Protein AF-A0A9D3ZJA4-F1 (afdb_monomer)

Solvent-accessible surface area (backbone atoms only — not comparable to full-atom values): 4522 Å² total; per-residue (Å²): 133,82,66,68,60,55,67,64,63,59,52,50,52,52,52,52,54,48,55,34,44,77,71,71,44,80,78,56,68,68,58,55,51,50,54,53,55,70,58,48,37,79,91,43,50,71,56,45,53,51,56,75,70,51,66,94,85,57,56,93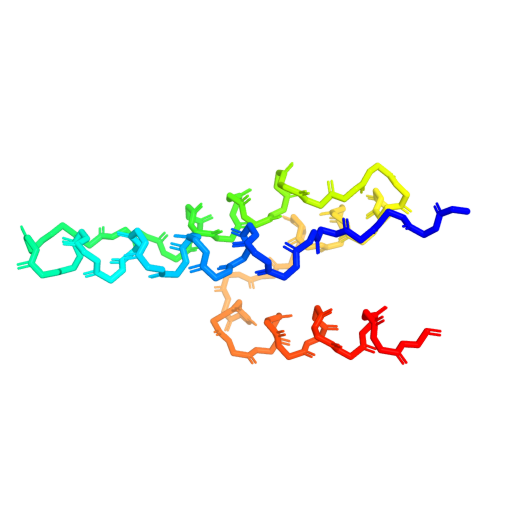,67,55,44,64,53,50,57,55,54,69,68,79,106

Foldseek 3Di:
DQPQLPVVQVVVLVVVCVVCVVVVNHDDLVVSLVSVLVSHDPVCVVVSVVSVPDDPPPRDPVVVVVSVVVNVD

Mean predicted aligned error: 9.45 Å

Sequence (73 aa):
MLGSIPIMDQVELQVLVSRLRDLKVVIQELLQVGAIISKLPSSWNNYRKKLLHMEKGLYCGKMLRHLHIEEET

Radius of gyration: 12.67 Å; Cα contacts (8 Å, |Δi|>4): 30; chains: 1; bounding box: 34×20×30 Å

Nearest PDB structures (foldseek):
  7nli-assembly1_B  TM=7.627E-01  e=3.209E+00  Saccharomyces cerevisiae
  7nlg-assembly2_C-2  TM=5.463E-01  e=2.075E+00  Saccharomyces cerevisiae

Secondary structure (DSSP, 8-state):
---PPPHHHHHHHHHHHHHHHHTT----HHHHHHHHHHHS-GGGHHHHHHHHTS-TTSIIIIIHHHHHHHH--

Structure (mmCIF, N/CA/C/O backbone):
data_AF-A0A9D3ZJA4-F1
#
_entry.id   AF-A0A9D3ZJA4-F1
#
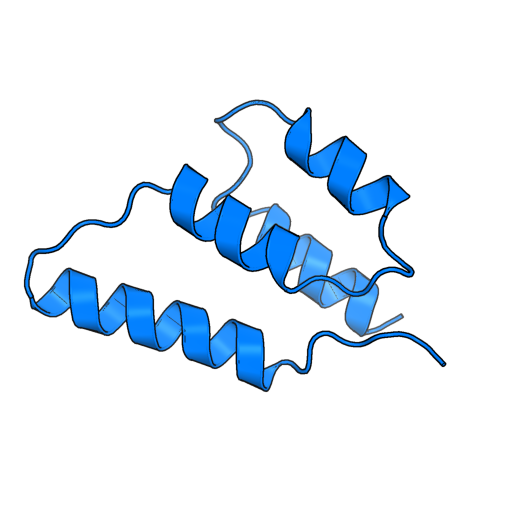loop_
_atom_site.group_PDB
_atom_site.id
_atom_site.type_symbol
_atom_site.label_atom_id
_atom_site.label_alt_id
_atom_site.label_comp_id
_atom_site.label_asym_id
_atom_site.label_entity_id
_atom_site.label_seq_id
_atom_site.pdbx_PDB_ins_code
_atom_site.Cartn_x
_atom_site.Cartn_y
_atom_site.Cartn_z
_atom_site.occupancy
_atom_site.B_iso_or_equiv
_atom_site.auth_seq_id
_atom_site.auth_comp_id
_atom_site.auth_asym_id
_atom_site.auth_atom_id
_atom_site.pdbx_PDB_model_num
ATOM 1 N N . MET A 1 1 ? 10.781 -8.546 -20.342 1.00 37.59 1 MET A N 1
ATOM 2 C CA . MET A 1 1 ? 9.343 -8.538 -20.009 1.00 37.59 1 MET A CA 1
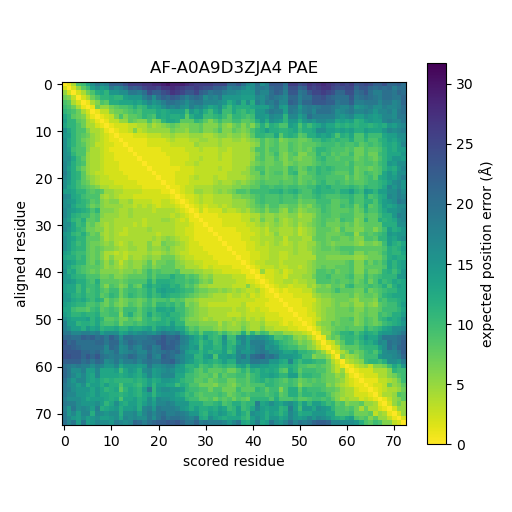ATOM 3 C C . MET A 1 1 ? 9.230 -7.941 -18.621 1.00 37.59 1 MET A C 1
ATOM 5 O O . MET A 1 1 ? 9.452 -8.642 -17.639 1.00 37.59 1 MET A O 1
ATOM 9 N N . LEU A 1 2 ? 9.072 -6.617 -18.565 1.00 42.50 2 LEU A N 1
ATOM 10 C CA . LEU A 1 2 ? 8.899 -5.871 -17.325 1.00 42.50 2 LEU A CA 1
ATOM 11 C C . LEU A 1 2 ? 7.598 -6.390 -16.708 1.00 42.50 2 LEU A C 1
ATOM 13 O O . LEU A 1 2 ? 6.546 -6.306 -17.332 1.00 42.50 2 LEU A O 1
ATOM 17 N N . GLY A 1 3 ? 7.685 -7.064 -15.563 1.00 44.19 3 GLY A N 1
ATOM 18 C CA . GLY A 1 3 ? 6.492 -7.388 -14.801 1.00 44.19 3 GLY A CA 1
ATOM 19 C C . GLY A 1 3 ? 5.882 -6.064 -14.376 1.00 44.19 3 GLY A C 1
ATOM 20 O O . GLY A 1 3 ? 6.405 -5.411 -13.485 1.00 44.19 3 GLY A O 1
ATOM 21 N N . SER A 1 4 ? 4.843 -5.625 -15.060 1.00 53.84 4 SER A N 1
ATOM 22 C CA . SER A 1 4 ? 3.992 -4.549 -14.582 1.00 53.84 4 SER A CA 1
ATOM 23 C C . SER A 1 4 ? 3.030 -5.207 -13.597 1.00 53.84 4 SER A C 1
ATOM 25 O O . SER A 1 4 ? 2.402 -6.209 -13.951 1.00 53.84 4 SER A O 1
ATOM 27 N N . ILE A 1 5 ? 2.899 -4.701 -12.363 1.00 55.75 5 ILE A N 1
ATOM 28 C CA . ILE A 1 5 ? 1.599 -4.885 -11.707 1.00 55.75 5 ILE A CA 1
ATOM 29 C C . ILE A 1 5 ? 0.661 -4.085 -12.605 1.00 55.75 5 ILE A C 1
ATOM 31 O O . ILE A 1 5 ? 0.892 -2.886 -12.733 1.00 55.75 5 ILE A O 1
ATOM 35 N N . PRO A 1 6 ? -0.327 -4.686 -13.281 1.00 60.22 6 PRO A N 1
ATOM 36 C CA . PRO A 1 6 ? -1.233 -3.883 -14.081 1.00 60.22 6 PRO A CA 1
ATOM 37 C C . PRO A 1 6 ? -1.864 -2.843 -13.151 1.00 60.22 6 PRO A C 1
ATOM 39 O O . PRO A 1 6 ? -2.377 -3.211 -12.097 1.00 60.22 6 PRO A O 1
ATOM 42 N N . ILE A 1 7 ? -1.830 -1.560 -13.525 1.00 56.88 7 ILE A N 1
ATOM 43 C CA . ILE A 1 7 ? -2.443 -0.428 -12.794 1.00 56.88 7 ILE A CA 1
ATOM 44 C C . ILE A 1 7 ? -3.834 -0.792 -12.245 1.00 56.88 7 ILE A C 1
ATOM 46 O O . ILE A 1 7 ? -4.225 -0.369 -11.158 1.00 56.88 7 ILE A O 1
ATOM 50 N N . MET A 1 8 ? -4.548 -1.647 -12.979 1.00 56.78 8 MET A N 1
ATOM 51 C CA . MET A 1 8 ? -5.813 -2.270 -12.608 1.00 56.78 8 MET A CA 1
ATOM 52 C C . MET A 1 8 ? -5.809 -2.923 -11.212 1.00 56.78 8 MET A C 1
ATOM 54 O O . MET A 1 8 ? -6.697 -2.620 -10.423 1.00 56.78 8 MET A O 1
ATOM 58 N N . ASP A 1 9 ? -4.795 -3.720 -10.859 1.00 65.62 9 ASP A N 1
ATO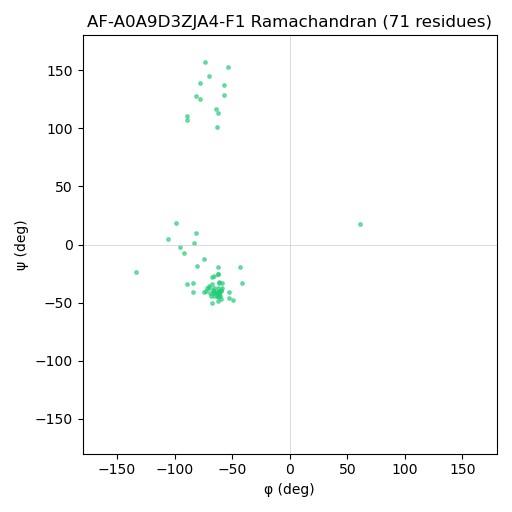M 59 C CA . ASP A 1 9 ? -4.677 -4.401 -9.557 1.00 65.62 9 ASP A CA 1
ATOM 60 C C . ASP A 1 9 ? -4.452 -3.400 -8.405 1.00 65.62 9 ASP A C 1
ATOM 62 O O . ASP A 1 9 ? -4.938 -3.594 -7.287 1.00 65.62 9 ASP A O 1
ATOM 66 N N . GLN A 1 10 ? -3.730 -2.302 -8.662 1.00 65.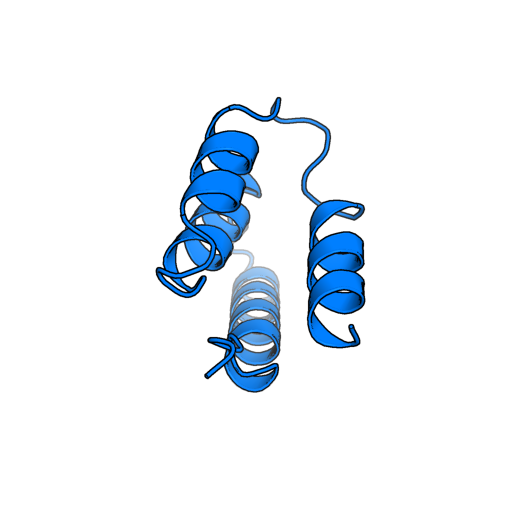31 10 GLN A N 1
ATOM 67 C CA . GLN A 1 10 ? -3.499 -1.252 -7.664 1.00 65.31 10 GLN A CA 1
ATOM 68 C C . GLN A 1 10 ? -4.751 -0.389 -7.451 1.00 65.31 10 GLN A C 1
ATOM 70 O O . GLN A 1 10 ? -5.085 -0.050 -6.311 1.00 65.31 10 GLN A O 1
ATOM 75 N N . VAL A 1 11 ? -5.457 -0.051 -8.533 1.00 68.94 11 VAL A N 1
ATOM 76 C CA . VAL A 1 11 ? -6.744 0.657 -8.479 1.00 68.94 11 VAL A CA 1
ATOM 77 C C . VAL A 1 11 ? -7.788 -0.200 -7.760 1.00 68.94 11 VAL A C 1
ATOM 79 O O . VAL A 1 11 ? -8.505 0.309 -6.899 1.00 68.94 11 VAL A O 1
ATOM 82 N N . GLU A 1 12 ? -7.827 -1.503 -8.031 1.00 77.50 12 GLU A N 1
ATOM 83 C CA . GLU A 1 12 ? -8.751 -2.440 -7.391 1.00 77.50 12 GLU A CA 1
ATOM 84 C C . GLU A 1 12 ? -8.534 -2.523 -5.870 1.00 77.50 12 GLU A C 1
ATOM 86 O O . GLU A 1 12 ? -9.497 -2.445 -5.101 1.00 77.50 12 GLU A O 1
ATOM 91 N N . LEU A 1 13 ? -7.276 -2.575 -5.414 1.00 78.38 13 LEU A N 1
ATOM 92 C CA . LEU A 1 13 ? -6.937 -2.529 -3.986 1.00 78.38 13 LEU A CA 1
ATOM 93 C C . LEU A 1 13 ? -7.410 -1.234 -3.311 1.00 78.38 13 LEU A C 1
ATOM 95 O O . LEU A 1 13 ? -7.980 -1.284 -2.220 1.00 78.38 13 LEU A O 1
ATOM 99 N N . GLN A 1 14 ? -7.212 -0.079 -3.952 1.00 76.00 14 GLN A N 1
ATOM 100 C CA . GLN A 1 14 ? -7.659 1.211 -3.411 1.00 76.00 14 GLN A CA 1
ATOM 101 C C . GLN A 1 14 ? -9.187 1.301 -3.334 1.00 76.00 14 GLN A C 1
ATOM 103 O O . GLN A 1 14 ? -9.733 1.766 -2.329 1.00 76.00 14 GLN A O 1
ATOM 108 N N . VAL A 1 15 ? -9.891 0.792 -4.348 1.00 83.94 15 VAL A N 1
ATOM 109 C CA . VAL A 1 15 ? -11.357 0.697 -4.342 1.00 83.94 15 VAL A CA 1
ATOM 110 C C . VAL A 1 15 ? -11.835 -0.204 -3.201 1.00 83.94 15 VAL A C 1
ATOM 112 O O . VAL A 1 15 ? -12.759 0.169 -2.477 1.00 83.94 15 VAL A O 1
ATOM 115 N N . LEU A 1 16 ? -11.194 -1.356 -2.980 1.00 84.38 16 LEU A N 1
ATOM 116 C CA . LEU A 1 16 ? -11.542 -2.265 -1.884 1.00 84.38 16 LEU A CA 1
ATOM 117 C C . LEU A 1 16 ? -11.342 -1.604 -0.510 1.00 84.38 16 LEU A C 1
ATOM 119 O O . LEU A 1 16 ? -12.227 -1.671 0.344 1.00 84.38 16 LEU A O 1
ATOM 123 N N . VAL A 1 17 ? -10.213 -0.916 -0.311 1.00 83.81 17 VAL A N 1
ATOM 124 C CA . VAL A 1 17 ? -9.920 -0.168 0.923 1.00 83.81 17 VAL A CA 1
ATOM 125 C C . VAL A 1 17 ? -10.950 0.939 1.148 1.00 83.81 17 VAL A C 1
ATOM 127 O O . VAL A 1 17 ? -11.402 1.126 2.279 1.00 83.81 17 VAL A O 1
ATOM 130 N N . SER A 1 18 ? -11.356 1.646 0.089 1.00 84.69 18 SER A N 1
ATOM 131 C CA . SER A 1 18 ? -12.395 2.677 0.171 1.00 84.69 18 SER A CA 1
ATOM 132 C C . SER A 1 18 ? -13.738 2.089 0.602 1.00 84.69 18 SER A C 1
ATOM 134 O O . SER A 1 18 ? -14.334 2.567 1.562 1.00 84.69 18 SER A O 1
ATOM 136 N N . ARG A 1 19 ? -14.180 0.997 -0.030 1.00 88.69 19 ARG A N 1
ATOM 137 C CA . ARG A 1 19 ? -15.458 0.343 0.301 1.00 88.69 19 ARG A CA 1
ATOM 138 C C . ARG A 1 19 ? -15.482 -0.189 1.732 1.00 88.69 19 ARG A C 1
ATOM 140 O O . ARG A 1 19 ? -16.503 -0.106 2.405 1.00 88.69 19 ARG A O 1
ATOM 147 N N . LEU A 1 20 ? -14.362 -0.720 2.221 1.00 88.25 20 LEU A N 1
ATOM 148 C CA . LEU A 1 20 ? -14.244 -1.166 3.611 1.00 88.25 20 LEU A CA 1
ATOM 149 C C . LEU A 1 20 ? -14.310 0.009 4.590 1.00 88.25 20 LEU A C 1
ATOM 151 O O . LEU A 1 20 ? -14.978 -0.090 5.619 1.00 88.25 20 LEU A O 1
ATOM 155 N N . ARG A 1 21 ? -13.695 1.144 4.242 1.00 86.75 21 ARG A N 1
ATOM 156 C CA . ARG A 1 21 ? -13.787 2.377 5.030 1.00 86.75 21 ARG A CA 1
ATOM 157 C C . ARG A 1 21 ? -15.226 2.885 5.125 1.00 86.75 21 ARG A C 1
ATOM 159 O O . ARG A 1 21 ? -15.636 3.275 6.217 1.00 86.75 21 ARG A O 1
ATOM 166 N N . ASP A 1 22 ? -15.993 2.823 4.038 1.00 91.75 22 ASP A N 1
ATOM 167 C CA . ASP A 1 22 ? -17.418 3.191 4.027 1.00 91.75 22 ASP A CA 1
ATOM 168 C C . ASP A 1 22 ? -18.243 2.301 4.972 1.00 91.75 22 ASP A C 1
ATOM 170 O O . ASP A 1 22 ? -19.175 2.760 5.632 1.00 91.75 22 ASP A O 1
ATOM 174 N N . LEU A 1 23 ? -17.833 1.038 5.127 1.00 93.56 23 LEU A N 1
ATOM 175 C CA . LEU A 1 23 ? -18.384 0.085 6.096 1.00 93.56 23 LEU A CA 1
ATOM 176 C C . LEU A 1 23 ? -17.811 0.249 7.518 1.00 93.56 23 LEU A C 1
ATOM 178 O O . LEU A 1 23 ? -18.048 -0.598 8.379 1.00 93.56 23 LEU A O 1
ATOM 182 N N . LYS A 1 24 ? -17.062 1.327 7.786 1.00 90.69 24 LYS A N 1
ATOM 183 C CA . LYS A 1 24 ? -16.347 1.599 9.049 1.00 90.69 24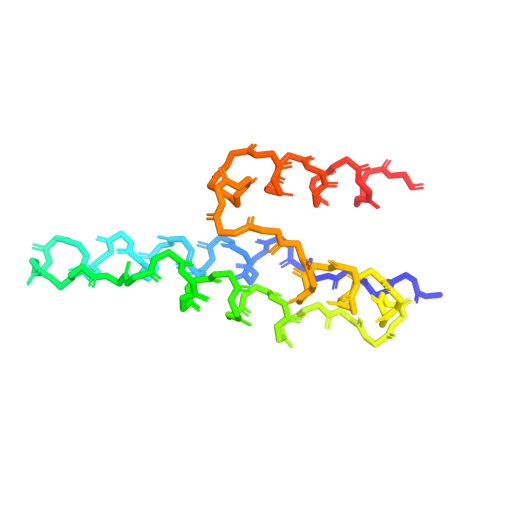 LYS A CA 1
ATOM 184 C C . LYS A 1 24 ? -15.285 0.553 9.414 1.00 90.69 24 LYS A C 1
ATOM 186 O O . LYS A 1 24 ? -14.823 0.514 10.555 1.00 90.69 24 LYS A O 1
ATOM 191 N N . VAL A 1 25 ? -14.851 -0.260 8.453 1.00 87.88 25 VAL A N 1
ATOM 192 C CA . VAL A 1 25 ? -13.731 -1.191 8.604 1.00 87.88 25 VAL A CA 1
ATOM 193 C C . VAL A 1 25 ? -12.448 -0.467 8.213 1.00 87.88 25 VAL A C 1
ATOM 195 O O . VAL A 1 25 ? -12.181 -0.203 7.041 1.00 87.88 25 VAL A O 1
ATOM 198 N N . VAL A 1 26 ? -11.629 -0.134 9.209 1.00 83.56 26 VAL A N 1
ATOM 199 C CA . VAL A 1 26 ? -10.335 0.515 8.981 1.00 83.56 26 VAL A CA 1
ATOM 200 C C . VAL A 1 26 ? -9.266 -0.551 8.786 1.00 83.56 26 VAL A C 1
ATOM 202 O O . VAL A 1 26 ? -8.884 -1.249 9.724 1.00 83.56 26 VAL A O 1
ATOM 205 N N . ILE A 1 27 ? -8.753 -0.660 7.563 1.00 81.81 27 ILE A N 1
ATOM 206 C CA . ILE A 1 27 ? -7.589 -1.497 7.284 1.00 81.81 27 ILE A CA 1
ATOM 207 C C . ILE A 1 27 ? -6.322 -0.769 7.736 1.00 81.81 27 ILE A C 1
ATOM 209 O O . ILE A 1 27 ? -6.045 0.346 7.288 1.00 81.81 27 ILE A O 1
ATOM 213 N N . GLN A 1 28 ? -5.525 -1.428 8.582 1.00 81.62 28 GLN A N 1
ATOM 214 C CA . GLN A 1 28 ? -4.216 -0.923 8.993 1.00 81.62 28 GLN A CA 1
ATOM 215 C C . GLN A 1 28 ? -3.314 -0.684 7.778 1.00 81.62 28 GLN A C 1
ATOM 217 O O . GLN A 1 28 ? -3.216 -1.523 6.887 1.00 81.62 28 GLN A O 1
ATOM 222 N N . GLU A 1 29 ? -2.604 0.439 7.774 1.00 73.94 29 GLU A N 1
ATOM 223 C CA . GLU A 1 29 ? -1.711 0.854 6.685 1.00 73.94 29 GLU A CA 1
ATOM 224 C C . GLU A 1 29 ? -0.692 -0.234 6.304 1.00 73.94 29 GLU A C 1
ATOM 226 O O . GLU A 1 29 ? -0.501 -0.527 5.128 1.00 73.94 29 GLU A O 1
ATOM 231 N N . LEU A 1 30 ? -0.123 -0.923 7.297 1.00 74.00 30 LEU A N 1
ATOM 232 C CA . LEU A 1 30 ? 0.821 -2.026 7.084 1.00 74.00 30 LEU A CA 1
ATOM 233 C C . LEU A 1 30 ? 0.219 -3.204 6.316 1.00 74.00 30 LEU A C 1
ATOM 235 O O . LEU A 1 30 ? 0.921 -3.855 5.545 1.00 74.00 30 LEU A O 1
ATOM 239 N N . LEU A 1 31 ? -1.075 -3.470 6.503 1.00 79.38 31 LEU A N 1
ATOM 240 C CA . LEU A 1 31 ? -1.770 -4.528 5.780 1.00 79.38 31 LEU A CA 1
ATOM 241 C C . LEU A 1 31 ? -1.968 -4.139 4.308 1.00 79.38 31 LEU A C 1
ATOM 243 O O . LEU A 1 31 ? -1.789 -4.976 3.426 1.00 79.38 31 LEU A O 1
ATOM 247 N N . GLN A 1 32 ? -2.252 -2.863 4.031 1.00 76.12 32 GLN A N 1
ATOM 248 C CA . GLN A 1 32 ? -2.359 -2.346 2.659 1.00 76.12 32 GLN A CA 1
ATOM 249 C C . GLN A 1 32 ? -1.005 -2.400 1.948 1.00 76.12 32 GLN A C 1
ATOM 251 O O . GLN A 1 32 ? -0.907 -2.874 0.819 1.00 76.12 32 GLN A O 1
ATOM 256 N N . VAL A 1 33 ? 0.059 -1.988 2.637 1.00 74.44 33 VAL A N 1
ATOM 257 C CA . VAL A 1 33 ? 1.438 -2.073 2.139 1.00 74.44 33 VAL A CA 1
ATOM 258 C C . VAL A 1 33 ? 1.827 -3.518 1.848 1.00 74.44 33 VAL A C 1
ATOM 260 O O . VAL A 1 33 ? 2.349 -3.804 0.773 1.00 74.44 33 VAL A O 1
ATOM 263 N N . GLY A 1 34 ? 1.540 -4.442 2.768 1.00 78.44 34 GLY A N 1
ATOM 264 C CA . GLY A 1 34 ? 1.803 -5.866 2.571 1.00 78.44 34 GLY A CA 1
ATOM 265 C C . GLY A 1 34 ? 1.070 -6.435 1.353 1.00 78.44 34 GLY A C 1
ATOM 266 O O . GLY A 1 34 ? 1.666 -7.190 0.584 1.00 78.44 34 GLY A O 1
ATOM 267 N N . ALA A 1 35 ? -0.182 -6.023 1.132 1.00 80.12 35 ALA A N 1
ATOM 268 C CA . ALA A 1 35 ? -0.962 -6.411 -0.043 1.00 80.12 35 ALA A CA 1
ATOM 269 C C . ALA A 1 35 ? -0.379 -5.853 -1.355 1.00 80.12 35 ALA A C 1
ATOM 271 O O . ALA A 1 35 ? -0.346 -6.556 -2.360 1.00 80.12 35 ALA A O 1
ATOM 272 N N . ILE A 1 36 ? 0.145 -4.625 -1.352 1.00 77.00 36 ILE A N 1
ATOM 273 C CA . ILE A 1 36 ? 0.822 -4.050 -2.526 1.00 77.00 36 ILE A CA 1
ATOM 274 C C . ILE A 1 36 ? 2.147 -4.786 -2.800 1.00 77.00 36 ILE A C 1
ATOM 276 O O . ILE A 1 36 ? 2.428 -5.173 -3.934 1.00 77.00 36 ILE A O 1
ATOM 280 N N . ILE A 1 37 ? 2.948 -5.057 -1.762 1.00 77.56 37 ILE A N 1
ATOM 281 C CA . ILE A 1 37 ? 4.224 -5.781 -1.895 1.00 77.56 37 ILE A CA 1
ATOM 282 C C . ILE A 1 37 ? 4.002 -7.204 -2.423 1.00 77.56 37 ILE A C 1
ATOM 284 O O . ILE A 1 37 ? 4.777 -7.677 -3.263 1.00 77.56 37 ILE A O 1
ATOM 288 N N . SER A 1 38 ? 2.958 -7.898 -1.963 1.00 79.56 38 SER A N 1
ATOM 289 C CA . SER A 1 38 ? 2.643 -9.260 -2.416 1.00 79.56 38 SER A CA 1
ATOM 290 C C . SER A 1 38 ? 2.202 -9.306 -3.880 1.00 79.56 38 SER A C 1
ATOM 292 O O . SER A 1 38 ? 2.481 -10.290 -4.564 1.00 79.56 38 SER A O 1
ATOM 294 N N . LYS A 1 39 ? 1.614 -8.221 -4.388 1.00 77.56 39 LYS A N 1
ATOM 295 C CA . LYS A 1 39 ? 1.214 -8.076 -5.791 1.00 77.56 39 LYS A CA 1
AT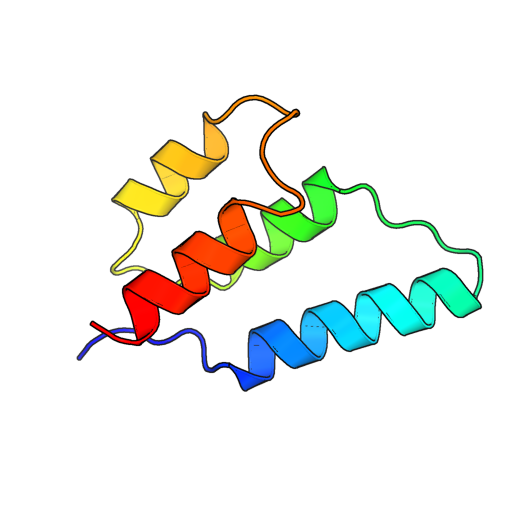OM 296 C C . LYS A 1 39 ? 2.353 -7.697 -6.736 1.00 77.56 39 LYS A C 1
ATOM 298 O O . LYS A 1 39 ? 2.223 -7.954 -7.926 1.00 77.56 39 LYS A O 1
ATOM 303 N N . LEU A 1 40 ? 3.477 -7.168 -6.231 1.00 76.19 40 LEU A N 1
ATOM 304 C CA . LEU A 1 40 ? 4.649 -6.855 -7.064 1.00 76.19 40 LEU A CA 1
ATOM 305 C C . LEU A 1 40 ? 5.128 -8.060 -7.901 1.00 76.19 40 LEU A C 1
ATOM 307 O O . LEU A 1 40 ? 4.965 -9.221 -7.524 1.00 76.19 40 LEU A O 1
ATOM 311 N N . PRO A 1 41 ? 5.765 -7.832 -9.048 1.00 75.75 41 PRO A N 1
ATOM 312 C CA . PRO A 1 41 ? 6.329 -8.916 -9.828 1.00 75.75 41 PRO A CA 1
ATOM 313 C C . PRO A 1 41 ? 7.592 -9.457 -9.156 1.00 75.75 41 PRO A C 1
ATOM 315 O O . PRO A 1 41 ? 8.281 -8.775 -8.391 1.00 75.75 41 PRO A O 1
ATOM 318 N N . SER A 1 42 ? 7.942 -10.704 -9.469 1.00 74.88 42 SER A N 1
ATOM 319 C CA . SER A 1 42 ? 9.166 -11.337 -8.964 1.00 74.88 42 SER A CA 1
ATOM 320 C C . SER A 1 42 ? 10.443 -10.617 -9.415 1.00 74.88 42 SER A C 1
ATOM 322 O O . SER A 1 42 ? 11.436 -10.651 -8.691 1.00 74.88 42 SER A O 1
ATOM 324 N N . SER A 1 43 ? 10.421 -9.896 -10.541 1.00 75.19 43 SER A N 1
ATOM 325 C CA . SER A 1 43 ? 11.539 -9.059 -11.002 1.00 75.19 43 SER A CA 1
ATOM 326 C C . SER A 1 43 ? 11.888 -7.918 -10.034 1.00 75.19 43 SER A C 1
ATOM 328 O O . SER A 1 43 ? 13.013 -7.431 -10.054 1.00 75.19 43 SER A O 1
ATOM 330 N N . TRP A 1 44 ? 10.978 -7.544 -9.127 1.00 75.06 44 TRP A N 1
ATOM 331 C CA . TRP A 1 44 ? 11.170 -6.474 -8.141 1.00 75.06 44 TRP A CA 1
ATOM 332 C C . TRP A 1 44 ? 11.580 -7.005 -6.758 1.00 75.06 44 TRP A C 1
ATOM 334 O O . TRP A 1 44 ? 11.460 -6.309 -5.751 1.00 75.06 44 TRP A O 1
ATOM 344 N N . ASN A 1 45 ? 12.080 -8.243 -6.662 1.00 77.44 45 ASN A N 1
ATOM 345 C CA . ASN A 1 45 ? 12.350 -8.896 -5.374 1.00 77.44 45 ASN A CA 1
ATOM 346 C C . ASN A 1 45 ? 13.337 -8.125 -4.477 1.00 77.44 45 ASN A C 1
ATOM 348 O O . ASN A 1 45 ? 13.210 -8.126 -3.253 1.00 77.44 45 ASN A O 1
ATOM 352 N N . ASN A 1 46 ? 14.311 -7.434 -5.075 1.00 78.50 46 ASN A N 1
ATOM 353 C CA . ASN A 1 46 ? 15.251 -6.610 -4.316 1.00 78.50 46 ASN A CA 1
ATOM 354 C C . ASN A 1 46 ? 14.562 -5.364 -3.724 1.00 78.50 46 ASN A C 1
ATOM 356 O O . ASN A 1 46 ? 14.824 -4.986 -2.583 1.00 78.50 46 ASN A O 1
ATOM 360 N N . TYR A 1 47 ? 13.624 -4.768 -4.468 1.00 74.25 47 TYR A N 1
ATOM 361 C CA . TYR A 1 47 ? 12.797 -3.655 -4.002 1.00 74.25 47 TYR A CA 1
ATOM 362 C C . TYR A 1 47 ? 11.804 -4.108 -2.923 1.00 74.25 47 TYR A C 1
ATOM 364 O O . TYR A 1 47 ? 11.705 -3.465 -1.883 1.00 74.25 47 TYR A O 1
ATOM 372 N N . ARG A 1 48 ? 11.171 -5.280 -3.085 1.00 76.38 48 ARG A N 1
ATOM 373 C CA . ARG A 1 48 ? 10.319 -5.909 -2.054 1.00 76.38 48 ARG A CA 1
ATOM 374 C C . ARG A 1 48 ? 11.035 -6.050 -0.713 1.00 76.38 48 ARG A C 1
ATOM 376 O O . ARG A 1 48 ? 10.472 -5.698 0.317 1.00 76.38 48 ARG A O 1
ATOM 383 N N . LYS A 1 49 ? 12.286 -6.525 -0.719 1.00 79.06 49 LYS A N 1
ATOM 384 C CA . LYS A 1 49 ? 13.108 -6.642 0.498 1.00 79.06 49 LYS A CA 1
ATOM 385 C C . LYS A 1 49 ? 13.4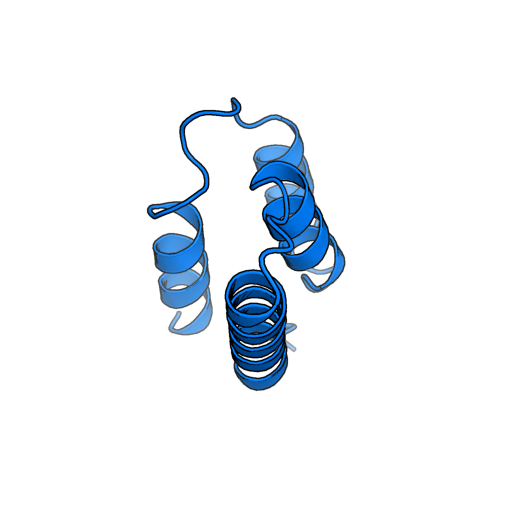06 -5.283 1.130 1.00 79.06 49 LYS A C 1
ATOM 387 O O . LYS A 1 49 ? 13.316 -5.155 2.345 1.00 79.06 49 LYS A O 1
ATOM 392 N N . LYS A 1 50 ? 13.719 -4.265 0.320 1.00 77.19 50 LYS A N 1
ATOM 393 C CA . LYS A 1 50 ? 13.915 -2.891 0.814 1.00 77.19 50 LYS A CA 1
ATOM 394 C C . LYS A 1 50 ? 12.644 -2.332 1.446 1.00 77.19 50 LYS A C 1
ATOM 396 O O . LYS A 1 50 ? 12.729 -1.755 2.522 1.00 77.19 50 LYS A O 1
ATOM 401 N N . LEU A 1 51 ? 11.489 -2.551 0.818 1.00 73.25 51 LEU A N 1
ATOM 402 C CA . LEU A 1 51 ? 10.197 -2.134 1.353 1.00 73.25 51 LEU A CA 1
ATOM 403 C C . LEU A 1 51 ? 9.879 -2.841 2.671 1.00 73.25 51 LEU A C 1
ATOM 405 O O . LEU A 1 51 ? 9.501 -2.172 3.613 1.00 73.25 51 LEU A O 1
ATOM 409 N N . LEU A 1 52 ? 10.100 -4.152 2.791 1.00 72.50 52 LEU A N 1
ATOM 410 C CA . LEU A 1 52 ? 9.857 -4.888 4.043 1.00 72.50 52 LEU A CA 1
ATOM 411 C C . LEU A 1 52 ? 10.732 -4.421 5.220 1.00 72.50 52 LEU A C 1
ATOM 413 O O . LEU A 1 52 ? 10.346 -4.593 6.374 1.00 72.50 52 LEU A O 1
ATOM 417 N N . HIS A 1 53 ? 11.899 -3.840 4.937 1.00 72.25 53 HIS A N 1
ATOM 418 C CA . HIS A 1 53 ? 12.805 -3.276 5.942 1.00 72.25 53 HIS A CA 1
ATOM 419 C C . HIS A 1 53 ? 12.629 -1.767 6.155 1.00 72.25 53 HIS A C 1
ATOM 421 O O . HIS A 1 53 ? 13.316 -1.187 6.994 1.00 72.25 53 HIS A O 1
ATOM 427 N N . MET A 1 54 ? 11.732 -1.119 5.411 1.00 67.31 54 MET A N 1
ATOM 428 C CA . MET A 1 54 ? 11.506 0.317 5.509 1.00 67.31 54 MET A CA 1
ATOM 429 C C . MET A 1 54 ? 10.645 0.635 6.744 1.00 67.31 54 MET A C 1
ATOM 431 O O . MET A 1 54 ? 9.708 -0.085 7.088 1.00 67.31 54 MET A O 1
ATOM 435 N N . GLU A 1 55 ? 10.976 1.698 7.468 1.00 56.31 55 GLU A N 1
ATOM 436 C CA . GLU A 1 55 ? 10.332 2.017 8.746 1.00 56.31 55 GLU A CA 1
ATOM 437 C C . GLU A 1 55 ? 8.868 2.473 8.569 1.00 56.31 55 GLU A C 1
ATOM 439 O O . GLU A 1 55 ? 8.540 3.162 7.600 1.00 56.31 55 GLU A O 1
ATOM 444 N N . LYS A 1 56 ? 7.992 2.114 9.528 1.00 56.56 56 LYS A N 1
ATOM 445 C CA . LYS A 1 56 ? 6.516 2.305 9.554 1.00 56.56 56 LYS A CA 1
ATOM 446 C C . LYS A 1 56 ? 5.980 3.673 9.085 1.00 56.56 56 LYS A C 1
ATOM 448 O O . LYS A 1 56 ? 4.801 3.757 8.771 1.00 56.56 56 LYS A O 1
ATOM 453 N N . GLY A 1 57 ? 6.790 4.730 9.059 1.00 53.47 57 GLY A N 1
ATOM 454 C CA . GLY A 1 57 ? 6.344 6.109 8.834 1.00 53.47 57 GLY A CA 1
ATOM 455 C C . GLY A 1 57 ? 6.340 6.614 7.386 1.00 53.47 57 GLY A C 1
ATOM 456 O O . GLY A 1 57 ? 5.869 7.726 7.157 1.00 53.47 57 GLY A O 1
ATOM 457 N N . LEU A 1 58 ? 6.866 5.868 6.403 1.00 56.03 58 LEU A N 1
ATOM 458 C CA . LEU A 1 58 ? 7.064 6.398 5.036 1.00 56.03 58 LEU A CA 1
ATOM 459 C C . LEU A 1 58 ? 6.074 5.895 3.967 1.00 56.03 58 LEU A C 1
ATOM 461 O O . LEU A 1 58 ? 6.223 6.224 2.785 1.00 56.03 58 LEU A O 1
ATOM 465 N N . TYR A 1 59 ? 5.075 5.105 4.355 1.00 62.03 59 TYR A N 1
ATOM 466 C CA . TYR A 1 59 ? 4.348 4.238 3.429 1.00 62.03 59 TYR A CA 1
ATOM 467 C C . TYR A 1 59 ? 3.197 4.906 2.659 1.00 62.03 59 TYR A C 1
ATOM 469 O O . TYR A 1 59 ? 3.082 4.693 1.452 1.00 62.03 59 TYR A O 1
ATOM 477 N N . CYS A 1 60 ? 2.388 5.761 3.289 1.00 59.31 60 CYS A N 1
ATOM 478 C CA . CYS A 1 60 ? 1.119 6.211 2.696 1.00 59.31 60 CYS A CA 1
ATOM 479 C C . CYS A 1 60 ? 1.201 7.076 1.423 1.00 59.31 60 CYS A C 1
ATOM 481 O O . CYS A 1 60 ? 0.263 7.080 0.634 1.00 59.31 60 CYS A O 1
ATOM 483 N N . GLY A 1 61 ? 2.281 7.832 1.194 1.00 57.16 61 GLY A N 1
ATOM 484 C CA . GLY A 1 61 ? 2.296 8.835 0.110 1.00 57.16 61 GLY A CA 1
ATOM 485 C C . GLY A 1 61 ? 3.531 8.849 -0.782 1.00 57.16 61 GLY A C 1
ATOM 486 O O . GLY A 1 61 ? 3.464 9.335 -1.915 1.00 57.16 61 GLY A O 1
ATOM 487 N N . LYS A 1 62 ? 4.668 8.354 -0.282 1.00 60.66 62 LYS A N 1
ATOM 488 C CA . LYS A 1 62 ? 5.918 8.284 -1.052 1.00 60.66 62 LYS A CA 1
ATOM 489 C C . LYS A 1 62 ? 6.033 6.976 -1.827 1.00 60.66 62 LYS A C 1
ATOM 491 O O . LYS A 1 62 ? 6.542 7.014 -2.942 1.00 60.66 62 LYS A O 1
ATOM 496 N N . MET A 1 63 ? 5.513 5.870 -1.281 1.00 67.00 63 MET A N 1
ATOM 497 C CA . MET A 1 63 ? 5.572 4.554 -1.925 1.00 67.00 63 MET A CA 1
ATOM 498 C C . MET A 1 63 ? 4.713 4.504 -3.190 1.00 67.00 63 MET A C 1
ATOM 500 O O . MET A 1 63 ? 5.230 4.166 -4.243 1.00 67.00 63 MET A O 1
ATOM 504 N N . LEU A 1 64 ? 3.446 4.931 -3.126 1.00 63.56 64 LEU A N 1
ATOM 505 C CA . LEU A 1 64 ? 2.564 4.971 -4.305 1.00 63.56 64 LEU A CA 1
ATOM 506 C C . LEU A 1 64 ? 3.124 5.859 -5.426 1.00 63.56 64 LEU A C 1
ATOM 508 O O . LEU A 1 64 ? 3.041 5.498 -6.593 1.00 63.56 64 LEU A O 1
ATOM 512 N N . ARG A 1 65 ? 3.752 6.989 -5.073 1.00 65.88 65 ARG A N 1
ATOM 513 C CA . ARG A 1 65 ? 4.443 7.852 -6.043 1.00 65.88 65 ARG A CA 1
ATOM 514 C C . ARG A 1 65 ? 5.673 7.187 -6.657 1.00 65.88 65 ARG A C 1
ATOM 516 O O . ARG A 1 65 ? 5.865 7.309 -7.855 1.00 65.88 65 ARG A O 1
ATOM 523 N N . HIS A 1 66 ? 6.485 6.486 -5.864 1.00 64.75 66 HIS A N 1
ATOM 524 C CA . HIS A 1 66 ? 7.644 5.754 -6.390 1.00 64.75 66 HIS A CA 1
ATOM 525 C C . HIS A 1 66 ? 7.229 4.594 -7.296 1.00 64.75 66 HIS A C 1
ATOM 527 O O . HIS A 1 66 ? 7.836 4.411 -8.342 1.00 64.75 66 HIS A O 1
ATOM 533 N N . LEU A 1 67 ? 6.182 3.853 -6.920 1.00 64.88 67 LEU A N 1
ATOM 534 C CA . LEU A 1 67 ? 5.638 2.767 -7.736 1.00 64.88 67 LEU A CA 1
ATOM 535 C C . LEU A 1 67 ? 5.168 3.272 -9.106 1.00 64.88 67 LEU A C 1
ATOM 537 O O . LEU A 1 67 ? 5.431 2.618 -10.102 1.00 64.88 67 LEU A O 1
ATOM 541 N N . HIS A 1 68 ? 4.547 4.453 -9.154 1.00 60.38 68 HIS A N 1
ATOM 542 C CA . HIS A 1 68 ? 4.097 5.065 -10.404 1.00 60.38 68 HIS A CA 1
ATOM 543 C C . HIS A 1 68 ? 5.258 5.562 -11.288 1.00 60.38 68 HIS A C 1
ATOM 545 O O . HIS A 1 68 ? 5.185 5.464 -12.503 1.00 60.38 68 HIS A O 1
ATOM 551 N N . ILE A 1 69 ? 6.344 6.077 -10.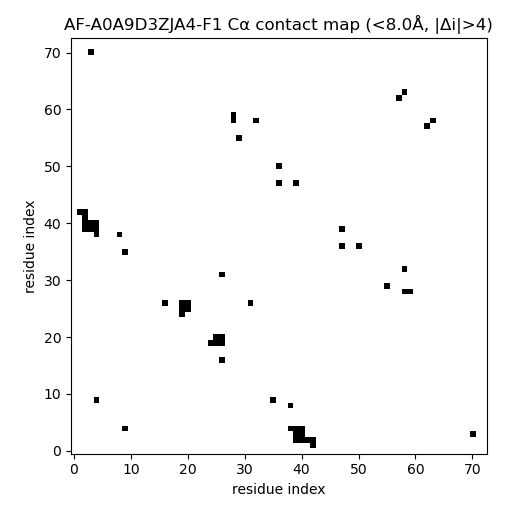696 1.00 59.81 69 ILE A N 1
ATOM 552 C CA . ILE A 1 69 ? 7.507 6.590 -11.450 1.00 59.81 69 ILE A CA 1
ATOM 553 C C . ILE A 1 69 ? 8.327 5.452 -12.080 1.00 59.81 69 ILE A C 1
ATOM 555 O O . ILE A 1 69 ? 8.775 5.577 -13.214 1.00 59.81 69 ILE A O 1
ATOM 559 N N . GLU A 1 70 ? 8.517 4.348 -11.357 1.00 57.31 70 GLU A N 1
ATOM 560 C CA . GLU A 1 70 ? 9.257 3.170 -11.843 1.00 57.31 70 GLU A CA 1
ATOM 561 C C . GLU A 1 70 ? 8.459 2.335 -12.868 1.00 57.31 70 GLU A C 1
ATOM 563 O O . GLU A 1 70 ? 9.024 1.452 -13.501 1.00 57.31 70 GLU A O 1
ATOM 568 N N . GLU A 1 71 ? 7.153 2.580 -13.029 1.00 53.53 71 GLU A N 1
ATOM 569 C CA . GLU A 1 71 ? 6.334 1.968 -14.089 1.00 53.53 71 GLU A CA 1
ATOM 570 C C . GLU A 1 71 ? 6.430 2.734 -15.422 1.00 53.53 71 GLU A C 1
ATOM 572 O O . GLU A 1 71 ? 6.393 2.121 -16.486 1.00 53.53 71 GLU A O 1
ATOM 577 N N . GLU A 1 72 ? 6.595 4.060 -15.368 1.00 51.06 72 GLU A N 1
ATOM 578 C CA . GLU A 1 72 ? 6.700 4.945 -16.542 1.00 51.06 72 GLU A CA 1
ATOM 579 C C . GLU A 1 72 ? 8.125 5.011 -17.144 1.00 51.06 72 GLU A C 1
ATOM 581 O O . GLU A 1 72 ? 8.349 5.748 -18.106 1.00 51.06 72 GLU A O 1
ATOM 586 N N . THR A 1 73 ? 9.094 4.272 -16.583 1.00 44.91 73 THR A N 1
ATOM 587 C CA . THR A 1 73 ? 10.501 4.199 -17.043 1.00 44.91 73 THR A CA 1
ATOM 588 C C . THR A 1 73 ? 10.831 2.815 -17.595 1.00 44.91 73 THR A C 1
ATOM 590 O O . THR A 1 73 ? 11.474 2.749 -18.669 1.00 44.91 73 THR A O 1
#

Organism: NCBI:txid47602

pLDDT: mean 70.39, std 12.65, range [37.59, 93.56]